Protein AF-A0A7L6ARQ5-F1 (afdb_monomer_lite)

Organism: NCBI:txid2799669

pLDDT: mean 78.75, std 22.24, range [28.38, 97.5]

Secondary structure (DSSP, 8-state):
---------SSSSSSSTTSS-------PPP------SSSSTT-TTTSS-TTSPPTT-EEE--TTT-EEE-SS-----TT--TTTTTT---B-SSS-EEEEEEE--TTT-EEEEEEEE-TTS-EEEEEE-S--TT---B---------

InterPro domains:
  IPR011055 Duplicated hybrid motif [G3DSA:2.70.70.10] (35-141)
  IPR011055 Duplicated hybrid motif [SSF51261] (56-134)
  IPR016047 M23ase, beta-sheet core domain [PF01551] (79-135)

Structure (mmCIF, N/CA/C/O backbone):
data_AF-A0A7L6ARQ5-F1
#
_entry.id   AF-A0A7L6ARQ5-F1
#
loop_
_atom_site.group_PDB
_atom_site.id
_atom_site.type_symbol
_atom_site.label_atom_id
_atom_site.label_alt_id
_atom_site.label_comp_id
_atom_site.label_asym_id
_atom_site.label_entity_id
_atom_site.label_seq_id
_atom_site.pdbx_PDB_ins_code
_atom_site.Cartn_x
_atom_site.Cartn_y
_atom_site.Cartn_z
_atom_site.occupancy
_atom_site.B_iso_or_equiv
_atom_site.auth_seq_id
_atom_site.auth_comp_id
_atom_site.auth_asym_id
_atom_site.auth_atom_id
_atom_site.pdbx_PDB_model_num
ATOM 1 N N . MET A 1 1 ? -51.636 -59.727 -7.701 1.00 38.38 1 MET A N 1
ATOM 2 C CA . MET A 1 1 ? -50.432 -59.559 -8.543 1.00 3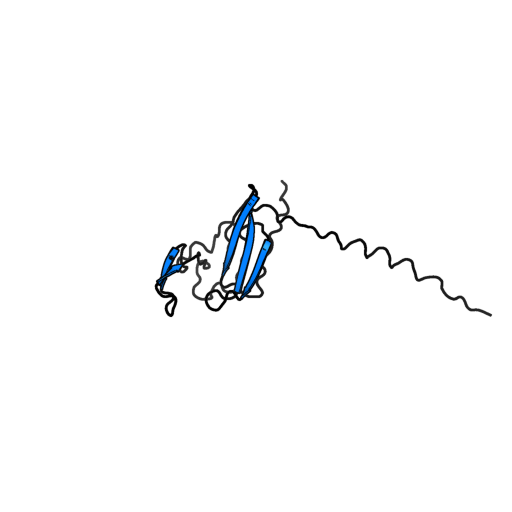8.38 1 MET A CA 1
ATOM 3 C C . MET A 1 1 ? -49.771 -58.251 -8.129 1.00 38.38 1 MET A C 1
ATOM 5 O O . MET A 1 1 ? -50.482 -57.278 -7.934 1.00 38.38 1 MET A O 1
ATOM 9 N N . TYR A 1 2 ? -48.468 -58.295 -7.865 1.00 38.50 2 TYR A N 1
ATOM 10 C CA . TYR A 1 2 ? -47.593 -57.226 -7.363 1.00 38.50 2 TYR A CA 1
ATOM 11 C C . TYR A 1 2 ? -47.796 -55.834 -7.999 1.00 38.50 2 TYR A C 1
ATOM 13 O O . TYR A 1 2 ? -47.837 -55.747 -9.219 1.00 38.50 2 TYR A O 1
ATOM 21 N N . SER A 1 3 ? -47.719 -54.764 -7.196 1.00 37.53 3 SER A N 1
ATOM 22 C CA . SER A 1 3 ? -46.631 -53.773 -7.330 1.00 37.53 3 SER A CA 1
ATOM 23 C C . SER A 1 3 ? -46.571 -52.835 -6.116 1.00 37.53 3 SER A C 1
ATOM 25 O O . SER A 1 3 ? -47.436 -51.987 -5.913 1.00 37.53 3 SER A O 1
ATOM 27 N N . GLN A 1 4 ? -45.519 -53.011 -5.320 1.00 44.97 4 GLN A N 1
ATOM 28 C CA . GLN A 1 4 ? -45.034 -52.083 -4.300 1.00 44.97 4 GLN A CA 1
ATOM 29 C C . GLN A 1 4 ? -44.520 -50.806 -4.990 1.00 44.97 4 GLN A C 1
ATOM 31 O O . GLN A 1 4 ? -43.657 -50.905 -5.862 1.00 44.97 4 GLN A O 1
ATOM 36 N N . LEU A 1 5 ? -45.015 -49.626 -4.609 1.00 45.50 5 LEU A N 1
ATOM 37 C CA . LEU A 1 5 ? -44.409 -48.339 -4.970 1.00 45.50 5 LEU A CA 1
ATOM 38 C C . LEU A 1 5 ? -43.810 -47.711 -3.709 1.00 45.50 5 LEU A C 1
ATOM 40 O O . LEU A 1 5 ? -44.470 -47.551 -2.686 1.00 45.50 5 LEU A O 1
ATOM 44 N N . ASN A 1 6 ? -42.511 -47.448 -3.799 1.00 40.91 6 ASN A N 1
ATOM 45 C CA . ASN A 1 6 ? -41.589 -47.201 -2.702 1.00 40.91 6 ASN A CA 1
ATOM 46 C C . ASN A 1 6 ? -41.834 -45.851 -2.013 1.00 40.91 6 ASN A C 1
ATOM 48 O O . ASN A 1 6 ? -41.661 -44.792 -2.612 1.00 40.91 6 ASN A O 1
ATOM 52 N N . TYR A 1 7 ? -42.151 -45.897 -0.719 1.00 47.09 7 TYR A N 1
ATOM 53 C CA . TYR A 1 7 ? -42.233 -44.736 0.166 1.00 47.09 7 TYR A CA 1
ATOM 54 C C . TYR A 1 7 ? -40.854 -44.457 0.789 1.00 47.09 7 TYR A C 1
ATOM 56 O O . TYR A 1 7 ? -40.630 -44.694 1.972 1.00 47.09 7 TYR A O 1
ATOM 64 N N . VAL A 1 8 ? -39.885 -44.011 -0.015 1.00 52.28 8 VAL A N 1
ATOM 65 C CA . VAL A 1 8 ? -38.569 -43.562 0.480 1.00 52.28 8 VAL A CA 1
ATOM 66 C C . VAL A 1 8 ? -38.130 -42.359 -0.351 1.00 52.28 8 VAL A C 1
ATOM 68 O O . VAL A 1 8 ? -37.549 -42.527 -1.417 1.00 52.28 8 VAL A O 1
ATOM 71 N N . GLY A 1 9 ? -38.435 -41.135 0.093 1.00 47.28 9 GLY A N 1
ATOM 72 C CA . GLY A 1 9 ? -38.085 -39.972 -0.731 1.00 47.28 9 GLY A CA 1
ATOM 73 C C . GLY A 1 9 ? -38.195 -38.563 -0.158 1.00 47.28 9 GLY A C 1
ATOM 74 O O . GLY A 1 9 ? -37.947 -37.642 -0.921 1.00 47.28 9 GLY A O 1
ATOM 75 N N . TYR A 1 10 ? -38.524 -38.338 1.124 1.00 46.19 10 TYR A N 1
ATOM 76 C CA . TYR A 1 10 ? -38.747 -36.959 1.613 1.00 46.19 10 TYR A CA 1
ATOM 77 C C . TYR A 1 10 ? -38.262 -36.654 3.046 1.00 46.19 10 TYR A C 1
ATOM 79 O O . TYR A 1 10 ? -38.885 -35.869 3.747 1.00 46.19 10 TYR A O 1
ATOM 87 N N . ILE A 1 11 ? -37.137 -37.224 3.508 1.00 48.81 11 ILE A N 1
ATOM 88 C CA . ILE A 1 11 ? -36.526 -36.841 4.815 1.00 48.81 11 ILE A CA 1
ATOM 89 C C . ILE A 1 11 ? -35.031 -36.463 4.682 1.00 48.81 11 ILE A C 1
ATOM 91 O O . ILE A 1 11 ? -34.253 -36.545 5.624 1.00 48.81 11 ILE A O 1
ATOM 95 N N . ARG A 1 12 ? -34.571 -36.012 3.508 1.00 48.31 12 ARG A N 1
ATOM 96 C CA . ARG A 1 12 ? -33.180 -35.525 3.335 1.00 48.31 12 ARG A CA 1
ATOM 97 C C . ARG A 1 12 ? -33.058 -34.168 2.645 1.00 48.31 12 ARG A C 1
ATOM 99 O O . ARG A 1 12 ? -32.047 -33.887 2.016 1.00 48.31 12 ARG A O 1
ATOM 106 N N . LEU A 1 13 ? -34.061 -33.307 2.795 1.00 42.12 13 LEU A N 1
ATOM 107 C CA . LEU A 1 13 ? -33.998 -31.946 2.258 1.00 42.12 13 LEU A CA 1
ATOM 108 C C . LEU A 1 13 ? -34.575 -30.907 3.226 1.00 42.12 13 LEU A C 1
ATOM 110 O O . LEU A 1 13 ? -35.334 -30.037 2.825 1.00 42.12 13 LEU A O 1
ATOM 114 N N . LEU A 1 14 ? -34.248 -31.011 4.518 1.00 43.25 14 LEU A N 1
ATOM 115 C CA . LEU A 1 14 ? -34.578 -29.948 5.480 1.00 43.25 14 LEU A CA 1
ATOM 116 C C . LEU A 1 14 ? -33.485 -29.658 6.524 1.00 43.25 14 LEU A C 1
ATOM 118 O O . LEU A 1 14 ? -33.713 -28.876 7.436 1.00 43.25 14 LEU A O 1
ATOM 122 N N . LEU A 1 15 ? -32.293 -30.256 6.395 1.00 40.56 15 LEU A N 1
ATOM 123 C CA . LEU A 1 15 ? -31.182 -30.066 7.345 1.00 40.56 15 LEU A CA 1
ATOM 124 C C . LEU A 1 15 ? -29.967 -29.318 6.769 1.00 40.56 15 LEU A C 1
ATOM 126 O O . LEU A 1 15 ? -29.053 -29.000 7.518 1.00 40.56 15 LEU A O 1
ATOM 130 N N . VAL A 1 16 ? -29.946 -28.999 5.470 1.00 45.28 16 VAL A N 1
ATOM 131 C CA . VAL A 1 16 ? -28.769 -28.374 4.822 1.00 45.28 16 VAL A CA 1
ATOM 132 C C . VAL A 1 16 ? -28.920 -26.856 4.638 1.00 45.28 16 VAL A C 1
ATOM 134 O O . VAL A 1 16 ? -27.934 -26.155 4.451 1.00 45.28 16 VAL A O 1
ATOM 137 N N . THR A 1 17 ? -30.125 -26.300 4.772 1.00 45.47 17 THR A N 1
ATOM 138 C CA . THR A 1 17 ? -30.386 -24.867 4.533 1.00 45.47 17 THR A CA 1
ATOM 139 C C . THR A 1 17 ? -30.335 -23.976 5.778 1.00 45.47 17 THR A C 1
ATOM 141 O O . THR A 1 17 ? -30.432 -22.763 5.640 1.00 45.47 17 THR A O 1
ATOM 144 N N . ILE A 1 18 ? -30.117 -24.525 6.981 1.00 46.97 18 ILE A N 1
ATOM 145 C CA . ILE A 1 18 ? -30.019 -23.734 8.234 1.00 46.97 18 ILE A CA 1
ATOM 146 C C . ILE A 1 18 ? -28.553 -23.437 8.629 1.00 46.97 18 ILE A C 1
ATOM 148 O O . ILE A 1 18 ? -28.290 -22.772 9.624 1.00 46.97 18 ILE A O 1
ATOM 152 N N . LEU A 1 19 ? -27.566 -23.854 7.827 1.00 46.91 19 LEU A N 1
ATOM 153 C CA . LEU A 1 19 ? -26.139 -23.734 8.174 1.00 46.91 19 LEU A CA 1
ATOM 154 C C . LEU A 1 19 ? -25.352 -22.639 7.432 1.00 46.91 19 LEU A C 1
ATOM 156 O O . LEU A 1 19 ? -24.143 -22.563 7.609 1.00 46.91 19 LEU A O 1
ATOM 160 N N . PHE A 1 20 ? -25.999 -21.766 6.650 1.00 49.25 20 PHE A N 1
ATOM 161 C CA . PHE A 1 20 ? -25.285 -20.775 5.821 1.00 49.25 20 PHE A CA 1
ATOM 162 C C . PHE A 1 20 ? -25.839 -19.343 5.859 1.00 49.25 20 PHE A C 1
ATOM 164 O O . PHE A 1 20 ? -25.682 -18.593 4.905 1.00 49.25 20 PHE A O 1
ATOM 171 N N . PHE A 1 21 ? -26.437 -18.920 6.975 1.00 47.81 21 PHE A N 1
ATOM 172 C CA . PHE A 1 21 ? -26.701 -17.494 7.223 1.00 47.81 21 PHE A CA 1
ATOM 173 C C . PHE A 1 21 ? -26.365 -17.083 8.662 1.00 47.81 21 PHE A C 1
ATOM 175 O O . PHE A 1 21 ? -27.087 -16.325 9.297 1.00 47.81 21 PHE A O 1
ATOM 182 N N . PHE A 1 22 ? -25.209 -17.515 9.169 1.00 47.59 22 PHE A N 1
ATOM 183 C CA . PHE A 1 22 ? -24.446 -16.600 10.014 1.00 47.59 22 PHE A CA 1
ATOM 184 C C . PHE A 1 22 ? -23.601 -15.761 9.068 1.00 47.59 22 PHE A C 1
ATOM 186 O O . PHE A 1 22 ? -22.447 -16.089 8.792 1.00 47.59 22 PHE A O 1
ATOM 193 N N . ALA A 1 23 ? -24.199 -14.683 8.552 1.00 47.06 23 ALA A N 1
ATOM 194 C CA . ALA A 1 23 ? -23.415 -13.517 8.192 1.00 47.06 23 ALA A CA 1
ATOM 195 C C . ALA A 1 23 ? -22.671 -13.138 9.473 1.00 47.06 23 ALA A C 1
ATOM 197 O O . ALA A 1 23 ? -23.229 -12.512 10.376 1.00 47.06 23 ALA A O 1
ATOM 198 N N . HIS A 1 24 ? -21.441 -13.633 9.606 1.00 44.94 24 HIS A N 1
ATOM 199 C CA . HIS A 1 24 ? -20.510 -13.068 10.548 1.00 44.94 24 HIS A CA 1
ATOM 200 C C . HIS A 1 24 ? -20.370 -11.632 10.072 1.00 44.94 24 HIS A C 1
ATOM 202 O O . HIS A 1 24 ? -19.652 -11.345 9.119 1.00 44.94 24 HIS A O 1
ATOM 208 N N . ASN A 1 25 ? -21.094 -10.731 10.729 1.00 44.78 25 ASN A N 1
ATOM 209 C CA . ASN A 1 25 ? -20.626 -9.374 10.891 1.00 44.78 25 ASN A CA 1
ATOM 210 C C . ASN A 1 25 ? -19.338 -9.525 11.700 1.00 44.78 25 ASN A C 1
ATOM 212 O O . ASN A 1 25 ? -19.334 -9.379 12.921 1.00 44.78 25 ASN A O 1
ATOM 216 N N . ALA A 1 26 ? -18.267 -9.958 11.032 1.00 50.47 26 ALA A N 1
ATOM 217 C CA . ALA A 1 26 ? -16.935 -9.782 11.533 1.00 50.47 26 ALA A CA 1
ATOM 218 C C . ALA A 1 26 ? -16.809 -8.267 11.586 1.00 50.47 26 ALA A C 1
ATOM 220 O O . ALA A 1 26 ? -16.585 -7.607 10.575 1.00 50.47 26 ALA A O 1
ATOM 221 N N . ILE A 1 27 ? -17.061 -7.699 12.766 1.00 53.31 27 ILE A N 1
ATOM 222 C CA . ILE A 1 27 ? -16.402 -6.456 13.120 1.00 53.31 27 ILE A CA 1
ATOM 223 C C . ILE A 1 27 ? -14.945 -6.790 12.840 1.00 53.31 27 ILE A C 1
ATOM 225 O O . ILE A 1 27 ? -14.405 -7.680 13.506 1.00 53.31 27 ILE A O 1
ATOM 229 N N . ALA A 1 28 ? -14.383 -6.218 11.770 1.00 58.75 28 ALA A N 1
ATOM 230 C CA . ALA A 1 28 ? -12.979 -6.418 11.468 1.00 58.75 28 ALA A CA 1
ATOM 231 C C . ALA A 1 28 ? -12.241 -6.205 12.781 1.00 58.75 28 ALA A C 1
ATOM 233 O O . ALA A 1 28 ? -12.523 -5.232 13.492 1.00 58.75 28 ALA A O 1
ATOM 234 N N . ALA A 1 29 ? -11.418 -7.183 13.160 1.00 77.12 29 ALA A N 1
ATOM 235 C CA . ALA A 1 29 ? -10.719 -7.111 14.427 1.00 77.12 29 ALA A CA 1
ATOM 236 C C . ALA A 1 29 ? -10.037 -5.739 14.520 1.00 77.12 29 ALA A C 1
ATOM 238 O O . ALA A 1 29 ? -9.578 -5.197 13.514 1.00 77.12 29 ALA A O 1
ATOM 239 N N . VAL A 1 30 ? -10.040 -5.141 15.708 1.00 90.06 30 VAL A N 1
ATOM 240 C CA . VAL A 1 30 ? -9.449 -3.817 15.911 1.00 90.06 30 VAL A CA 1
ATOM 241 C C . VAL A 1 30 ? -8.000 -3.825 15.403 1.00 90.06 30 VAL A C 1
ATOM 243 O O . VAL A 1 30 ? -7.270 -4.804 15.577 1.00 90.06 30 VAL A O 1
ATOM 246 N N . ALA A 1 31 ? -7.591 -2.745 14.743 1.00 94.38 31 ALA A N 1
ATOM 247 C CA . ALA A 1 31 ? -6.224 -2.531 14.295 1.00 94.38 31 ALA A CA 1
ATOM 248 C C . ALA A 1 31 ? -5.372 -2.010 15.462 1.00 94.38 31 ALA A C 1
ATOM 250 O O . ALA A 1 31 ? -5.136 -0.812 15.601 1.00 94.38 31 ALA A O 1
ATOM 251 N N . ASP A 1 32 ? -4.941 -2.918 16.333 1.00 93.38 32 ASP A N 1
ATOM 252 C CA . ASP A 1 32 ? -4.110 -2.629 17.510 1.00 93.38 32 ASP A CA 1
ATOM 253 C C . ASP A 1 32 ? -2.605 -2.857 17.267 1.00 93.38 32 ASP A C 1
ATOM 255 O O . ASP A 1 32 ? -1.767 -2.576 18.127 1.00 93.38 32 ASP A O 1
ATOM 259 N N . SER A 1 33 ? -2.243 -3.350 16.081 1.00 92.50 33 SER A N 1
ATOM 260 C CA . SER A 1 33 ? -0.868 -3.626 15.684 1.00 92.50 33 SER A CA 1
ATOM 261 C C . SER A 1 33 ? -0.662 -3.375 14.198 1.00 92.50 33 SER A C 1
ATOM 263 O O . SER A 1 33 ? -1.362 -3.957 13.374 1.00 92.50 33 SER A O 1
ATOM 265 N N . PHE A 1 34 ? 0.348 -2.566 13.872 1.00 93.50 34 PHE A N 1
ATOM 266 C CA . PHE A 1 34 ? 0.783 -2.309 12.500 1.00 93.50 34 PHE A CA 1
ATOM 267 C C . PHE A 1 34 ? 2.126 -2.985 12.222 1.00 93.50 34 PHE A C 1
ATOM 269 O O . PHE A 1 34 ? 2.980 -3.047 13.114 1.00 93.50 34 PHE A O 1
ATOM 276 N N . ARG A 1 35 ? 2.302 -3.517 11.011 1.00 93.56 35 ARG A N 1
ATOM 277 C CA . ARG A 1 35 ? 3.493 -4.240 10.534 1.00 93.56 35 ARG A CA 1
ATOM 278 C C . ARG A 1 35 ? 3.858 -3.817 9.117 1.00 93.56 35 ARG A C 1
ATOM 280 O O . ARG A 1 35 ? 3.059 -3.177 8.436 1.00 93.56 35 ARG A O 1
ATOM 287 N N . TYR A 1 36 ? 5.063 -4.180 8.682 1.00 94.19 36 TYR A N 1
ATOM 288 C CA . TYR A 1 36 ? 5.475 -3.921 7.307 1.00 94.19 36 TYR A CA 1
ATOM 289 C C . TYR A 1 36 ? 4.606 -4.710 6.316 1.00 94.19 36 TYR A C 1
ATOM 291 O O . TYR A 1 36 ? 4.275 -5.868 6.578 1.00 94.19 36 TYR A O 1
ATOM 299 N N . PRO A 1 37 ? 4.243 -4.105 5.171 1.00 93.56 37 PRO A N 1
ATOM 300 C CA . PRO A 1 37 ? 3.393 -4.746 4.170 1.00 93.56 37 PRO A CA 1
ATOM 301 C C . PRO A 1 37 ? 4.148 -5.758 3.297 1.00 93.56 37 PRO A C 1
ATOM 303 O O . PRO A 1 37 ? 3.544 -6.408 2.449 1.00 93.56 37 PRO A O 1
ATOM 306 N N . VAL A 1 38 ? 5.461 -5.889 3.476 1.00 93.06 38 VAL A N 1
ATOM 307 C CA . VAL A 1 38 ? 6.352 -6.762 2.709 1.00 93.06 38 VAL A CA 1
ATOM 308 C C . VAL A 1 38 ? 7.428 -7.342 3.625 1.00 93.06 38 VAL A C 1
ATOM 310 O O . VAL A 1 38 ? 7.719 -6.783 4.681 1.00 93.06 38 VAL A O 1
ATOM 313 N N . GLY A 1 39 ? 8.041 -8.449 3.208 1.00 89.50 39 GLY A N 1
ATOM 314 C CA . GLY A 1 39 ? 9.097 -9.107 3.978 1.00 89.50 39 GLY A CA 1
ATOM 315 C C . GLY A 1 39 ? 8.576 -9.876 5.185 1.00 89.50 39 GLY A C 1
ATOM 316 O O . GLY A 1 39 ? 7.438 -10.351 5.194 1.00 89.50 39 GLY A O 1
ATOM 317 N N . ALA A 1 40 ? 9.437 -10.053 6.189 1.00 86.25 40 ALA A N 1
ATOM 318 C CA . ALA A 1 40 ? 8.983 -10.545 7.484 1.00 86.25 40 ALA A CA 1
ATOM 319 C C . ALA A 1 40 ? 8.178 -9.460 8.221 1.00 86.25 40 ALA A C 1
ATOM 321 O O . ALA A 1 40 ? 8.037 -8.332 7.759 1.00 86.25 40 ALA A O 1
ATOM 322 N N . ILE A 1 41 ? 7.667 -9.795 9.405 1.00 85.31 41 ILE A N 1
ATOM 323 C CA . ILE A 1 41 ? 6.824 -8.904 10.216 1.00 85.31 41 ILE A CA 1
ATOM 324 C C . ILE A 1 41 ? 7.465 -7.528 10.509 1.00 85.31 41 ILE A C 1
ATOM 326 O O . ILE A 1 41 ? 6.759 -6.544 10.730 1.00 85.31 41 ILE A O 1
ATOM 330 N N . ASP A 1 42 ? 8.796 -7.458 10.489 1.00 89.19 42 ASP A N 1
ATOM 331 C CA . ASP A 1 42 ? 9.628 -6.273 10.707 1.00 89.19 42 ASP A CA 1
ATOM 332 C C . ASP A 1 42 ? 10.173 -5.636 9.412 1.00 89.19 42 ASP A C 1
ATOM 334 O O . ASP A 1 42 ? 10.971 -4.706 9.483 1.00 89.19 42 ASP A O 1
ATOM 338 N N . GLY A 1 43 ? 9.761 -6.123 8.237 1.00 91.38 43 GLY A N 1
ATOM 339 C CA . GLY A 1 43 ? 10.227 -5.637 6.937 1.00 91.38 43 GLY A CA 1
ATOM 340 C C . GLY A 1 43 ? 11.606 -6.155 6.523 1.00 91.38 43 GLY A C 1
ATOM 341 O O . GLY A 1 43 ? 12.141 -5.725 5.499 1.00 91.38 43 GLY A O 1
ATOM 342 N N . SER A 1 44 ? 12.211 -7.077 7.283 1.00 94.25 44 SER A N 1
ATOM 343 C CA . SER A 1 44 ? 13.515 -7.638 6.921 1.00 94.25 44 SER A CA 1
ATOM 344 C C . SER A 1 44 ? 13.501 -8.256 5.515 1.00 94.25 44 SER A C 1
ATOM 346 O O . SER A 1 44 ? 12.546 -8.920 5.095 1.00 94.25 44 SER A O 1
ATOM 348 N N . GLY A 1 45 ? 14.570 -7.980 4.763 1.00 93.81 45 GLY A N 1
ATOM 349 C CA . GLY A 1 45 ? 14.692 -8.314 3.345 1.00 93.81 45 GLY A CA 1
ATOM 350 C C . GLY A 1 45 ? 14.101 -7.278 2.380 1.00 93.81 45 GLY A C 1
ATOM 351 O O . GLY A 1 45 ? 14.114 -7.540 1.179 1.00 93.81 45 GLY A O 1
ATOM 352 N N . TRP A 1 46 ? 13.567 -6.152 2.873 1.00 94.94 46 TRP A N 1
ATOM 353 C CA . TRP A 1 46 ? 12.959 -5.087 2.052 1.00 94.94 46 TRP A CA 1
ATOM 354 C C . TRP A 1 46 ? 13.331 -3.655 2.459 1.00 94.94 46 TRP A C 1
ATOM 356 O O . TRP A 1 46 ? 13.079 -2.718 1.709 1.00 94.94 46 TRP A O 1
ATOM 366 N N . ILE A 1 47 ? 13.891 -3.453 3.653 1.00 91.88 47 ILE A N 1
ATOM 367 C CA . ILE A 1 47 ? 14.221 -2.113 4.172 1.00 91.88 47 ILE A CA 1
ATOM 368 C C . ILE A 1 47 ? 15.666 -1.679 3.885 1.00 91.88 47 ILE A C 1
ATOM 370 O O . ILE A 1 47 ? 16.029 -0.540 4.170 1.00 91.88 47 ILE A O 1
ATOM 374 N N . GLY A 1 48 ? 16.510 -2.572 3.361 1.00 91.44 48 GLY A N 1
ATOM 375 C CA . GLY A 1 48 ? 17.891 -2.264 2.983 1.00 91.44 48 GLY A CA 1
ATOM 376 C C . GLY A 1 48 ? 18.016 -1.673 1.577 1.00 91.44 48 GLY A C 1
ATOM 377 O O . GLY A 1 48 ? 19.043 -1.077 1.250 1.00 91.44 48 GLY A O 1
ATOM 378 N N . ASN A 1 49 ? 16.990 -1.820 0.739 1.00 91.62 49 ASN A N 1
ATOM 379 C CA . ASN A 1 49 ? 16.958 -1.274 -0.609 1.00 91.62 49 ASN A CA 1
ATOM 380 C C . ASN A 1 49 ? 16.495 0.192 -0.615 1.00 91.62 49 ASN A C 1
ATOM 382 O O . ASN A 1 49 ? 15.320 0.494 -0.422 1.00 91.62 49 ASN A O 1
ATOM 386 N N . THR A 1 50 ? 17.412 1.114 -0.907 1.00 88.81 50 THR A N 1
ATOM 387 C CA . THR A 1 50 ? 17.139 2.561 -0.928 1.00 88.81 50 THR A CA 1
ATOM 388 C C . THR A 1 50 ? 16.719 3.096 -2.300 1.00 88.81 50 THR A C 1
ATOM 390 O O . THR A 1 50 ? 16.747 4.305 -2.511 1.00 88.81 50 THR A O 1
ATOM 393 N N . ASN A 1 51 ? 16.374 2.227 -3.257 1.00 90.62 51 ASN A N 1
ATOM 394 C CA . ASN A 1 51 ? 15.972 2.649 -4.605 1.00 90.62 51 ASN A CA 1
ATOM 395 C C . ASN A 1 51 ? 14.512 3.136 -4.691 1.00 90.62 51 ASN A C 1
ATOM 397 O O . ASN A 1 51 ? 14.086 3.567 -5.759 1.00 90.62 51 ASN A O 1
ATOM 401 N N . GLY A 1 52 ? 13.745 3.052 -3.600 1.00 91.50 52 GLY A N 1
ATOM 402 C CA . GLY A 1 52 ? 12.364 3.534 -3.525 1.00 91.50 52 GLY A CA 1
ATOM 403 C C . GLY A 1 52 ? 12.254 4.965 -2.996 1.00 91.50 52 GLY A C 1
ATOM 404 O O . GLY A 1 52 ? 13.109 5.419 -2.228 1.00 91.50 52 GLY A O 1
ATOM 405 N N . LEU A 1 53 ? 11.189 5.675 -3.381 1.00 94.88 53 LEU A N 1
ATOM 406 C CA . LEU A 1 53 ? 10.892 7.000 -2.844 1.00 94.88 53 LEU A CA 1
ATOM 407 C C . LEU A 1 53 ? 10.382 6.916 -1.401 1.00 94.88 53 LEU A C 1
ATOM 409 O O . LEU A 1 53 ? 9.699 5.975 -1.004 1.00 94.88 53 LEU A O 1
ATOM 413 N N . GLN A 1 54 ? 10.733 7.918 -0.600 1.00 95.56 54 GLN A N 1
ATOM 414 C CA . GLN A 1 54 ? 10.334 8.032 0.802 1.00 95.56 54 GLN A CA 1
ATOM 415 C C . GLN A 1 54 ? 9.144 8.982 0.982 1.00 95.56 54 GLN A C 1
ATOM 417 O O . GLN A 1 54 ? 8.831 9.794 0.107 1.00 95.56 54 GLN A O 1
ATOM 422 N N . TRP A 1 55 ? 8.519 8.928 2.161 1.00 95.38 55 TRP A N 1
ATOM 423 C CA . TRP A 1 55 ? 7.394 9.794 2.514 1.00 95.38 55 TRP A CA 1
ATOM 424 C C . TRP A 1 55 ? 7.747 11.271 2.356 1.00 95.38 55 TRP A C 1
ATOM 426 O O . TRP A 1 55 ? 8.692 11.769 2.970 1.00 95.38 55 TRP A O 1
ATOM 436 N N . LEU A 1 56 ? 6.963 11.966 1.528 1.00 96.06 56 LEU A N 1
ATOM 437 C CA . LEU A 1 56 ? 7.160 13.366 1.152 1.00 96.06 56 LEU A CA 1
ATOM 438 C C . LEU A 1 56 ? 8.543 13.658 0.557 1.00 96.06 56 LEU A C 1
ATOM 440 O O . LEU A 1 56 ? 9.005 14.800 0.582 1.00 96.06 56 LEU A O 1
ATOM 444 N N . GLN A 1 57 ? 9.201 12.660 -0.033 1.00 96.38 57 GLN A N 1
ATOM 445 C CA . GLN A 1 57 ? 10.352 12.910 -0.885 1.00 96.38 57 GLN A CA 1
ATOM 446 C C . GLN A 1 57 ? 9.888 13.671 -2.127 1.00 96.38 57 GLN A C 1
ATOM 448 O O . GLN A 1 57 ? 8.943 13.270 -2.808 1.00 96.38 57 GLN A O 1
ATOM 453 N N . GLN A 1 58 ? 10.543 14.790 -2.424 1.00 97.06 58 GLN A N 1
ATOM 454 C CA . GLN A 1 58 ? 10.256 15.548 -3.633 1.00 97.06 58 GLN A CA 1
ATOM 455 C C . GLN A 1 58 ? 10.779 14.780 -4.852 1.00 97.06 58 GLN A C 1
ATOM 457 O O . GLN A 1 58 ? 11.947 14.388 -4.890 1.00 97.06 58 GLN A O 1
ATOM 462 N N . TRP A 1 59 ? 9.919 14.580 -5.846 1.00 95.69 59 TRP A N 1
ATOM 463 C CA . TRP A 1 59 ? 10.251 13.846 -7.062 1.00 95.69 59 TRP A CA 1
ATOM 464 C C . TRP A 1 59 ? 9.612 14.499 -8.284 1.00 95.69 59 TRP A C 1
ATOM 466 O O . TRP A 1 59 ? 8.492 15.007 -8.206 1.00 95.69 59 TRP A O 1
ATOM 476 N N . ASP A 1 60 ? 10.330 14.489 -9.406 1.00 95.56 60 ASP A N 1
ATOM 477 C CA . ASP A 1 60 ? 9.793 14.924 -10.692 1.00 95.56 60 ASP A CA 1
ATOM 478 C C . ASP A 1 60 ? 9.170 13.730 -11.417 1.00 95.56 60 ASP A C 1
ATOM 480 O O . ASP A 1 60 ? 9.866 12.891 -11.988 1.00 95.56 60 ASP A O 1
ATOM 484 N N . TYR A 1 61 ? 7.840 13.651 -11.396 1.00 91.06 61 TYR A N 1
ATOM 485 C CA . TYR A 1 61 ? 7.097 12.630 -12.145 1.00 91.06 61 TYR A CA 1
ATOM 486 C C . TYR A 1 61 ? 6.971 12.977 -13.634 1.00 91.06 61 TYR A C 1
ATOM 488 O O . TYR A 1 61 ? 6.419 12.194 -14.410 1.00 91.06 61 TYR A O 1
ATOM 496 N N . GLY A 1 62 ? 7.457 14.153 -14.042 1.00 91.50 62 GLY A N 1
ATOM 497 C CA . GLY A 1 62 ? 7.334 14.667 -15.393 1.00 91.50 62 GLY A CA 1
ATOM 498 C C . GLY A 1 62 ? 5.887 14.970 -15.795 1.00 91.50 62 GLY A C 1
ATOM 499 O O . GLY A 1 62 ? 4.939 14.941 -15.000 1.00 91.50 62 GLY A O 1
ATOM 500 N N . GLY A 1 63 ? 5.711 15.294 -17.077 1.00 86.69 63 GLY A N 1
ATOM 501 C CA . GLY A 1 63 ? 4.399 15.556 -17.668 1.00 86.69 63 GLY A CA 1
ATOM 502 C C . GLY A 1 63 ? 3.629 16.680 -16.963 1.00 86.69 63 GLY A C 1
ATOM 503 O O . GLY A 1 63 ? 4.169 17.751 -16.704 1.00 86.69 63 GLY A O 1
ATOM 504 N N . LYS A 1 64 ? 2.341 16.443 -16.681 1.00 85.56 64 LYS A N 1
ATOM 505 C CA . LYS A 1 64 ? 1.467 17.411 -15.988 1.00 85.56 64 LYS A CA 1
ATOM 506 C C . LYS A 1 64 ? 1.684 17.462 -14.472 1.00 85.56 64 LYS A C 1
ATOM 508 O O . LYS A 1 64 ? 1.224 18.412 -13.849 1.00 85.56 64 LYS A O 1
ATOM 513 N N . CYS A 1 65 ? 2.316 16.444 -13.891 1.00 85.25 65 CYS A N 1
ATOM 514 C CA . CYS A 1 65 ? 2.543 16.360 -12.451 1.00 85.25 65 CYS A CA 1
ATOM 515 C C . CYS A 1 65 ? 3.772 17.180 -12.044 1.00 85.25 65 CYS A C 1
ATOM 517 O O . CYS A 1 65 ? 3.692 17.942 -11.086 1.00 85.25 65 CYS A O 1
ATOM 519 N N . GLY A 1 66 ? 4.871 17.074 -12.801 1.00 92.69 66 GLY A N 1
ATOM 520 C CA . GLY A 1 66 ? 6.125 17.764 -12.496 1.00 92.69 66 GLY A CA 1
ATOM 521 C C . GLY A 1 66 ? 6.683 17.388 -11.119 1.00 92.69 66 GLY A C 1
ATOM 522 O O . GLY A 1 66 ? 6.477 16.271 -10.633 1.00 92.69 66 GLY A O 1
ATOM 523 N N . TYR A 1 67 ? 7.360 18.343 -10.477 1.00 95.62 67 TYR A N 1
ATOM 524 C CA . TYR A 1 67 ? 7.865 18.200 -9.113 1.00 95.62 67 TYR A CA 1
ATOM 525 C C . TYR A 1 67 ? 6.733 18.234 -8.083 1.00 95.62 67 TYR A C 1
ATOM 527 O O . TYR A 1 67 ? 6.132 19.283 -7.844 1.00 95.62 67 TYR A O 1
ATOM 535 N N . VAL A 1 68 ? 6.502 17.104 -7.416 1.00 94.81 68 VAL A N 1
ATOM 536 C CA . VAL A 1 68 ? 5.554 16.976 -6.300 1.00 94.81 68 VAL A CA 1
ATOM 537 C C . VAL A 1 68 ? 6.152 16.141 -5.169 1.00 94.81 68 VAL A C 1
ATOM 539 O O . VAL A 1 68 ? 7.162 15.457 -5.339 1.00 94.81 68 VAL A O 1
ATOM 542 N N . TYR A 1 69 ? 5.532 16.202 -3.993 1.00 96.56 69 TYR A N 1
ATOM 543 C CA . TYR A 1 69 ? 5.882 15.336 -2.871 1.00 96.56 69 TYR A CA 1
ATOM 544 C C . TYR A 1 69 ? 5.284 13.938 -3.061 1.00 96.56 69 TYR A C 1
ATOM 546 O O . TYR A 1 69 ? 4.087 13.811 -3.315 1.00 96.56 69 TYR A O 1
ATOM 554 N N . HIS A 1 70 ? 6.111 12.898 -2.929 1.00 95.44 70 HIS A N 1
ATOM 555 C CA . HIS A 1 70 ? 5.688 11.501 -3.018 1.00 95.44 70 HIS A CA 1
ATOM 556 C C . HIS A 1 70 ? 4.779 11.136 -1.823 1.00 95.44 70 HIS A C 1
ATOM 558 O O . HIS A 1 70 ? 5.221 11.218 -0.672 1.00 95.44 70 HIS A O 1
ATOM 564 N N . PRO A 1 71 ? 3.508 10.755 -2.054 1.00 93.94 71 PRO A N 1
ATOM 565 C CA . PRO A 1 71 ? 2.522 10.542 -0.996 1.00 93.94 71 PRO A CA 1
ATOM 566 C C . PRO A 1 71 ? 2.550 9.097 -0.466 1.00 93.94 71 PRO A C 1
ATOM 568 O O . PRO A 1 71 ? 1.499 8.501 -0.234 1.00 93.94 71 PRO A O 1
ATOM 571 N N . GLY A 1 72 ? 3.737 8.512 -0.301 1.00 94.81 72 GLY A N 1
ATOM 572 C CA . GLY A 1 72 ? 3.892 7.112 0.091 1.00 94.81 72 GLY A CA 1
ATOM 573 C C . GLY A 1 72 ? 5.320 6.746 0.479 1.00 94.81 72 GLY A C 1
ATOM 574 O O . GLY A 1 72 ? 6.149 7.619 0.712 1.00 94.81 72 GLY A O 1
ATOM 575 N N . VAL A 1 73 ? 5.582 5.449 0.588 1.00 95.31 73 VAL A N 1
ATOM 576 C CA . VAL A 1 73 ? 6.933 4.884 0.650 1.00 95.31 73 VAL A CA 1
ATOM 577 C C . VAL A 1 73 ? 6.961 3.725 -0.335 1.00 95.31 73 VAL A C 1
ATOM 579 O O . VAL A 1 73 ? 6.113 2.833 -0.241 1.00 95.31 73 VAL A O 1
ATOM 582 N N . ASP A 1 74 ? 7.932 3.721 -1.240 1.00 95.06 74 ASP A N 1
ATOM 583 C CA . ASP A 1 74 ? 8.156 2.606 -2.152 1.00 95.06 74 ASP A CA 1
ATOM 584 C C . ASP A 1 74 ? 9.063 1.572 -1.478 1.00 95.06 74 ASP A C 1
ATOM 586 O O . ASP A 1 74 ? 10.219 1.848 -1.143 1.00 95.06 74 ASP A O 1
ATOM 590 N N . PHE A 1 75 ? 8.540 0.362 -1.292 1.00 94.81 75 PHE A N 1
ATOM 591 C CA . PHE A 1 75 ? 9.311 -0.767 -0.788 1.00 94.81 75 PHE A CA 1
ATOM 592 C C . PHE A 1 75 ? 9.837 -1.605 -1.947 1.00 94.81 75 PH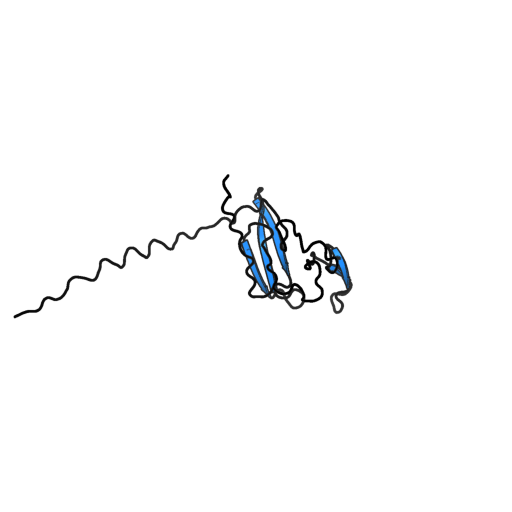E A C 1
ATOM 594 O O . PHE A 1 75 ? 9.045 -2.106 -2.739 1.00 94.81 75 PHE A O 1
ATOM 601 N N . ASN A 1 76 ? 11.154 -1.811 -1.987 1.00 94.81 76 ASN A N 1
ATOM 602 C CA . ASN A 1 76 ? 11.805 -2.688 -2.954 1.00 94.81 76 ASN A CA 1
ATOM 603 C C . ASN A 1 76 ? 12.530 -3.817 -2.221 1.00 94.81 76 ASN A C 1
ATOM 605 O O . ASN A 1 76 ? 13.158 -3.587 -1.188 1.00 94.81 76 ASN A O 1
ATOM 609 N N . LYS A 1 77 ? 12.507 -5.039 -2.752 1.00 95.75 77 LYS A N 1
ATOM 610 C CA . LYS A 1 77 ? 13.206 -6.161 -2.103 1.00 95.75 77 LYS A CA 1
ATOM 611 C C . LYS A 1 77 ? 14.724 -5.962 -2.114 1.00 95.75 77 LYS A C 1
ATOM 613 O O . LYS A 1 77 ? 15.307 -5.578 -3.135 1.00 95.75 77 LYS A O 1
ATOM 618 N N . ASP A 1 78 ? 15.386 -6.285 -1.010 1.00 95.75 78 ASP A N 1
ATOM 619 C CA . ASP A 1 78 ? 16.840 -6.205 -0.876 1.00 95.75 78 ASP A CA 1
ATOM 620 C C . ASP A 1 78 ? 17.546 -7.043 -1.954 1.00 95.75 78 ASP A C 1
ATOM 622 O O . ASP A 1 78 ? 17.162 -8.177 -2.251 1.00 95.75 78 ASP A O 1
ATOM 626 N N . GLY A 1 79 ? 18.598 -6.475 -2.552 1.00 94.75 79 GLY A N 1
ATOM 627 C CA . GLY A 1 79 ? 19.387 -7.140 -3.594 1.00 94.75 79 GLY A CA 1
ATOM 628 C C . GLY A 1 79 ? 18.715 -7.221 -4.969 1.00 94.75 79 GLY A C 1
ATOM 629 O O . GLY A 1 79 ? 19.226 -7.923 -5.840 1.00 94.75 79 GLY A O 1
ATOM 630 N N . THR A 1 80 ? 17.599 -6.518 -5.183 1.00 94.44 80 THR A N 1
ATOM 631 C CA . THR A 1 80 ? 16.884 -6.482 -6.469 1.00 94.44 80 THR A CA 1
ATOM 632 C C . THR A 1 80 ? 16.866 -5.082 -7.093 1.00 94.44 80 THR A C 1
ATOM 634 O O . THR A 1 80 ? 17.093 -4.075 -6.415 1.00 94.44 80 THR A O 1
ATOM 637 N N . THR A 1 81 ? 16.626 -5.020 -8.405 1.00 92.56 81 THR A N 1
ATOM 638 C CA . THR A 1 81 ? 16.452 -3.787 -9.190 1.00 92.56 81 THR A CA 1
ATOM 639 C C . THR A 1 81 ? 15.377 -3.994 -10.258 1.00 92.56 81 THR A C 1
ATOM 641 O O . THR A 1 81 ? 15.105 -5.133 -10.649 1.00 92.56 81 THR A O 1
ATOM 644 N N . GLY A 1 82 ? 14.778 -2.901 -10.747 1.00 88.88 82 GLY A N 1
ATOM 645 C CA . GLY A 1 82 ? 13.682 -2.967 -11.721 1.00 88.88 82 GLY A CA 1
ATOM 646 C C . GLY A 1 82 ? 12.531 -3.832 -11.205 1.00 88.88 82 GLY A C 1
ATOM 647 O O . GLY A 1 82 ? 12.182 -3.748 -10.037 1.00 88.88 82 GLY A O 1
ATOM 648 N N . ASP A 1 83 ? 12.021 -4.730 -12.047 1.00 91.12 83 ASP A N 1
ATOM 649 C CA . ASP A 1 83 ? 10.929 -5.656 -11.706 1.00 91.12 83 ASP A CA 1
ATOM 650 C C . ASP A 1 83 ? 11.389 -6.885 -10.883 1.00 91.12 83 ASP A C 1
ATOM 652 O O . ASP A 1 83 ? 10.722 -7.923 -10.869 1.00 91.12 83 ASP A O 1
ATOM 656 N N . GLY A 1 84 ? 12.555 -6.831 -10.232 1.00 92.44 84 GLY A N 1
ATOM 657 C CA . GLY A 1 84 ? 13.161 -7.978 -9.542 1.00 92.44 84 GLY A CA 1
ATOM 658 C C . GLY A 1 84 ? 12.359 -8.521 -8.349 1.00 92.44 84 GLY A C 1
ATOM 659 O O . GLY A 1 84 ? 12.595 -9.649 -7.910 1.00 92.44 84 GLY A O 1
ATOM 660 N N . ASP A 1 85 ? 11.390 -7.760 -7.850 1.00 92.12 85 ASP A N 1
ATOM 661 C CA . ASP A 1 85 ? 10.446 -8.133 -6.796 1.00 92.12 85 ASP A CA 1
ATOM 662 C C . ASP A 1 85 ? 8.983 -8.189 -7.272 1.00 92.12 85 ASP A C 1
ATOM 664 O O . ASP A 1 85 ? 8.058 -8.388 -6.476 1.00 92.12 85 ASP A O 1
ATOM 668 N N . LEU A 1 86 ? 8.763 -8.122 -8.587 1.00 91.06 86 LEU A N 1
ATOM 669 C CA . LEU A 1 86 ? 7.439 -8.203 -9.182 1.00 91.06 86 LEU A CA 1
ATOM 670 C C . LEU A 1 86 ? 6.731 -9.510 -8.792 1.00 91.06 86 LEU A C 1
ATOM 672 O O . LEU A 1 86 ? 7.190 -10.618 -9.075 1.00 91.06 86 LEU A O 1
ATOM 676 N N . GLY A 1 87 ? 5.545 -9.378 -8.194 1.00 87.94 87 GLY A N 1
ATOM 677 C CA . GLY A 1 87 ? 4.713 -10.511 -7.781 1.00 87.94 87 GLY A CA 1
ATOM 678 C C . GLY A 1 87 ? 5.111 -11.154 -6.449 1.00 87.94 87 GLY A C 1
ATOM 679 O O . GLY A 1 87 ? 4.503 -12.155 -6.070 1.00 87.94 87 GLY A O 1
ATOM 680 N N . GLN A 1 88 ? 6.090 -10.601 -5.724 1.00 90.25 88 GLN A N 1
ATOM 681 C CA . GLN A 1 88 ? 6.305 -10.957 -4.320 1.00 90.25 88 GLN A CA 1
ATOM 682 C C . GLN A 1 88 ? 5.081 -10.566 -3.476 1.00 90.25 88 GLN A C 1
ATOM 684 O O . GLN A 1 88 ? 4.463 -9.546 -3.773 1.00 90.25 88 GLN A O 1
ATOM 689 N N . PRO A 1 89 ? 4.720 -11.344 -2.438 1.00 88.50 89 PRO A N 1
ATOM 690 C CA . PRO A 1 89 ? 3.505 -11.124 -1.655 1.00 88.50 89 PRO A CA 1
ATOM 691 C C . PRO A 1 89 ? 3.494 -9.772 -0.930 1.00 88.50 89 PRO A C 1
ATOM 693 O O . PRO A 1 89 ? 4.518 -9.327 -0.418 1.00 88.50 89 PRO A O 1
ATOM 696 N N . VAL A 1 90 ? 2.298 -9.183 -0.845 1.00 91.44 90 VAL A N 1
ATOM 697 C CA . VAL A 1 90 ? 1.999 -7.957 -0.096 1.00 91.44 90 VAL A CA 1
ATOM 698 C C . VAL A 1 90 ? 0.941 -8.292 0.953 1.00 91.44 90 VAL A C 1
ATOM 700 O O . VAL A 1 90 ? -0.040 -8.978 0.656 1.00 91.44 90 VAL A O 1
ATOM 703 N N . TYR A 1 91 ? 1.146 -7.823 2.177 1.00 91.38 91 TYR A N 1
ATOM 704 C CA . TYR A 1 91 ? 0.323 -8.125 3.344 1.00 91.38 91 TYR A CA 1
ATOM 705 C C . TYR A 1 91 ? -0.384 -6.874 3.871 1.00 91.38 91 TYR A C 1
ATOM 707 O O . TYR A 1 91 ? 0.111 -5.750 3.741 1.00 91.38 91 TYR A O 1
ATOM 715 N N . ALA A 1 92 ? -1.542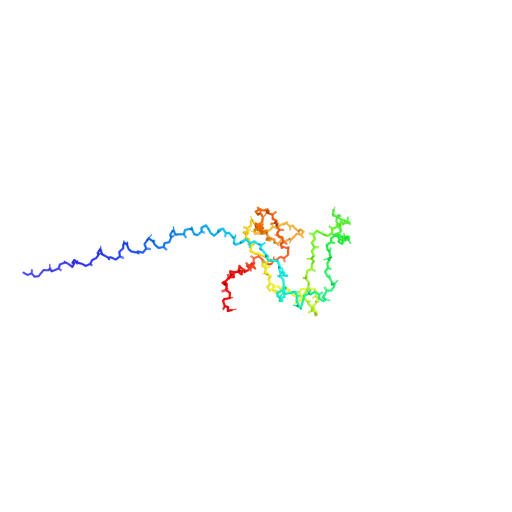 -7.075 4.506 1.00 93.12 92 ALA A N 1
ATOM 716 C CA . ALA A 1 92 ? -2.231 -6.004 5.209 1.00 93.12 92 ALA A CA 1
ATOM 717 C C . ALA A 1 92 ? -1.342 -5.526 6.362 1.00 93.12 92 ALA A C 1
ATOM 719 O O . ALA A 1 92 ? -0.791 -6.344 7.099 1.00 93.12 92 ALA A O 1
ATOM 720 N N . VAL A 1 93 ? -1.220 -4.211 6.545 1.00 95.12 93 VAL A N 1
ATOM 721 C CA . VAL A 1 93 ? -0.391 -3.649 7.619 1.00 95.12 93 VAL A CA 1
ATOM 722 C C . VAL A 1 93 ? -1.028 -3.894 8.983 1.00 95.12 93 VAL A C 1
ATOM 724 O O . VAL A 1 93 ? -0.312 -3.960 9.973 1.00 95.12 93 VAL A O 1
ATOM 727 N N . ALA A 1 94 ? -2.352 -4.051 9.032 1.00 94.69 94 ALA A N 1
ATOM 728 C CA . ALA A 1 94 ? -3.142 -4.344 10.221 1.00 94.69 94 ALA A CA 1
ATOM 729 C C . ALA A 1 94 ? -4.497 -4.957 9.823 1.00 94.69 94 ALA A C 1
ATOM 731 O O . ALA A 1 94 ? -4.865 -4.955 8.645 1.00 94.69 94 ALA A O 1
ATOM 732 N N . ASN A 1 95 ? -5.267 -5.424 10.810 1.00 92.69 95 ASN A N 1
ATOM 733 C CA . ASN A 1 95 ? -6.663 -5.828 10.615 1.00 92.69 95 ASN A CA 1
ATOM 734 C C . ASN A 1 95 ? -7.490 -4.674 10.029 1.00 92.69 95 ASN A C 1
ATOM 736 O O . ASN A 1 95 ? -7.307 -3.521 10.419 1.00 92.69 95 ASN A O 1
ATOM 740 N N . GLY A 1 96 ? -8.423 -4.959 9.126 1.00 92.00 96 GLY A N 1
ATOM 741 C CA . GLY A 1 96 ? -9.261 -3.920 8.537 1.00 92.00 96 GLY A CA 1
ATOM 742 C C . GLY A 1 96 ? -10.233 -4.453 7.495 1.00 92.00 96 GLY A C 1
ATOM 743 O O . GLY A 1 96 ? -10.318 -5.657 7.266 1.00 92.00 96 GLY A O 1
ATOM 744 N N . ILE A 1 97 ? -10.972 -3.539 6.871 1.00 91.06 97 ILE A N 1
ATOM 745 C CA . ILE A 1 97 ? -11.951 -3.835 5.823 1.00 91.06 97 ILE A CA 1
ATOM 746 C C . ILE A 1 97 ? -11.439 -3.248 4.514 1.00 91.06 97 ILE A C 1
ATOM 748 O O . ILE A 1 97 ? -11.168 -2.051 4.440 1.00 91.06 97 ILE A O 1
ATOM 752 N N . VAL A 1 98 ? -11.338 -4.072 3.470 1.00 92.44 98 VAL A N 1
ATOM 753 C CA . VAL A 1 98 ? -11.054 -3.579 2.117 1.00 92.44 98 VAL A CA 1
ATOM 754 C C . VAL A 1 98 ? -12.233 -2.720 1.658 1.00 92.44 98 VAL A C 1
ATOM 756 O O . VAL A 1 98 ? -13.337 -3.226 1.462 1.00 92.44 98 VAL A O 1
ATOM 759 N N . THR A 1 99 ? -12.006 -1.420 1.489 1.00 92.75 99 THR A N 1
ATOM 760 C CA . THR A 1 99 ? -13.026 -0.467 1.024 1.00 92.75 99 THR A CA 1
ATOM 761 C C . THR A 1 99 ? -12.953 -0.226 -0.478 1.00 92.75 99 THR A C 1
ATOM 763 O O . THR A 1 99 ? -13.938 0.200 -1.079 1.00 92.75 99 THR A O 1
ATOM 766 N N . PHE A 1 100 ? -11.809 -0.524 -1.098 1.00 91.69 100 PHE A N 1
ATOM 767 C CA . PHE A 1 100 ? -11.623 -0.458 -2.542 1.00 91.69 100 PHE A CA 1
ATOM 768 C C . PHE A 1 100 ? -10.546 -1.446 -2.998 1.00 91.69 100 PHE A C 1
ATOM 770 O O . PHE A 1 100 ? -9.510 -1.590 -2.350 1.00 91.69 100 PHE A O 1
ATOM 777 N N . SER A 1 101 ? -10.776 -2.092 -4.139 1.00 91.56 101 SER A N 1
ATOM 778 C CA . SER A 1 101 ? -9.781 -2.888 -4.856 1.00 91.56 101 SER A CA 1
ATOM 779 C C . SER A 1 101 ? -10.063 -2.781 -6.350 1.00 91.56 101 SER A C 1
ATOM 781 O O . SER A 1 101 ? -11.148 -3.147 -6.805 1.00 91.56 101 SER A O 1
ATOM 783 N N . GLY A 1 102 ? -9.116 -2.234 -7.107 1.00 90.62 102 GLY A N 1
ATOM 784 C CA . GLY A 1 102 ? -9.302 -2.006 -8.536 1.00 90.62 102 GLY A CA 1
ATOM 785 C C . GLY A 1 102 ? -8.318 -0.998 -9.110 1.00 90.62 102 GLY A C 1
ATOM 786 O O . GLY A 1 102 ? -7.330 -0.649 -8.472 1.00 90.62 102 GLY A O 1
ATOM 787 N N . ASP A 1 103 ? -8.598 -0.536 -10.324 1.00 92.94 103 ASP A N 1
ATOM 788 C CA . ASP A 1 103 ? -7.771 0.441 -11.031 1.00 92.94 103 ASP A CA 1
ATOM 789 C C . ASP A 1 103 ? -7.861 1.832 -10.371 1.00 92.94 103 ASP A C 1
ATOM 791 O O . ASP A 1 103 ? -8.932 2.439 -10.309 1.00 92.94 103 ASP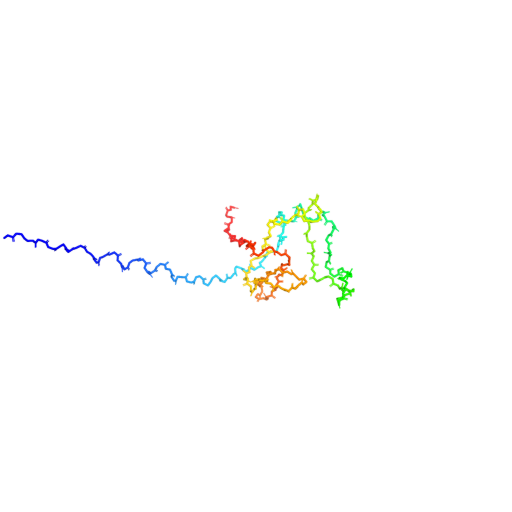 A O 1
ATOM 795 N N . GLY A 1 104 ? -6.727 2.323 -9.865 1.00 91.75 104 GLY A N 1
ATOM 796 C CA . GLY A 1 104 ? -6.530 3.663 -9.303 1.00 91.75 104 GLY A CA 1
ATOM 797 C C . GLY A 1 104 ? -6.125 4.715 -10.343 1.00 91.75 104 GLY A C 1
ATOM 798 O O . GLY A 1 104 ? -5.795 5.848 -9.986 1.00 91.75 104 GLY A O 1
ATOM 799 N N . GLY A 1 105 ? -6.136 4.354 -11.628 1.00 90.88 105 GLY A N 1
ATOM 800 C CA . GLY A 1 105 ? -5.800 5.213 -12.753 1.00 90.88 105 GLY A CA 1
ATOM 801 C C . GLY A 1 105 ? -4.334 5.121 -13.172 1.00 90.88 105 GLY A C 1
ATOM 802 O O . GLY A 1 105 ? -3.504 4.468 -12.543 1.00 90.88 105 GLY A O 1
ATOM 803 N N . ALA A 1 106 ? -4.005 5.837 -14.252 1.00 87.00 106 ALA A N 1
ATOM 804 C CA . ALA A 1 106 ? -2.735 5.699 -14.969 1.00 87.00 106 ALA A CA 1
ATOM 805 C C . ALA A 1 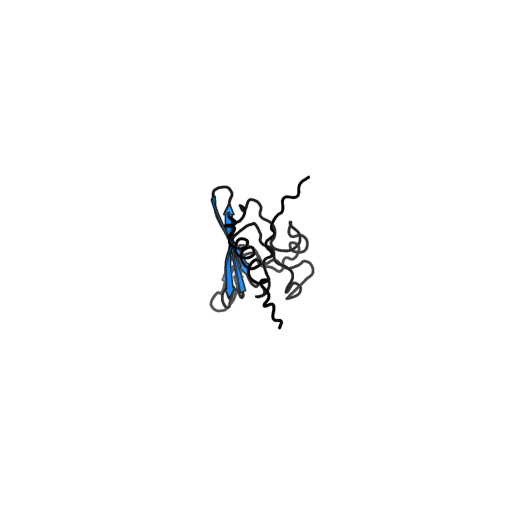106 ? -1.476 5.857 -14.096 1.00 87.00 106 ALA A C 1
ATOM 807 O O . ALA A 1 106 ? -0.467 5.217 -14.372 1.00 87.00 106 ALA A O 1
ATOM 808 N N . SER A 1 107 ? -1.527 6.696 -13.057 1.00 87.00 107 SER A N 1
ATOM 809 C CA . SER A 1 107 ? -0.385 6.933 -12.166 1.00 87.00 107 SER A CA 1
ATOM 810 C C . SER A 1 107 ? -0.226 5.882 -11.072 1.00 87.00 107 SER A C 1
ATOM 812 O O . SER A 1 107 ? 0.895 5.651 -10.647 1.00 87.00 107 SER A O 1
ATOM 814 N N . TRP A 1 108 ? -1.311 5.259 -10.610 1.00 90.62 108 TRP A N 1
ATOM 815 C CA . TRP A 1 108 ? -1.284 4.331 -9.472 1.00 90.62 108 TRP A CA 1
ATOM 816 C C . TRP A 1 108 ? -1.332 2.858 -9.890 1.00 90.62 108 TRP A C 1
ATOM 818 O O . TRP A 1 108 ? -0.905 1.985 -9.132 1.00 90.62 108 TRP A O 1
ATOM 828 N N . GLY A 1 109 ? -1.845 2.565 -11.089 1.00 92.12 109 GLY A N 1
ATOM 829 C CA . GLY A 1 109 ? -2.199 1.203 -11.475 1.00 92.12 109 GLY A CA 1
ATOM 830 C C . GLY A 1 109 ? -3.282 0.646 -10.553 1.00 92.12 109 GLY A C 1
ATOM 831 O O . GLY A 1 109 ? -4.111 1.397 -10.041 1.00 92.12 109 GLY A O 1
ATOM 832 N N . ASN A 1 110 ? -3.279 -0.666 -10.307 1.00 92.12 110 ASN A N 1
ATOM 833 C CA . ASN A 1 110 ? -4.225 -1.215 -9.338 1.00 92.12 110 ASN A CA 1
ATOM 834 C C . ASN A 1 110 ? -3.842 -0.792 -7.925 1.00 92.12 110 ASN A C 1
ATOM 836 O O . ASN A 1 110 ? -2.670 -0.846 -7.542 1.00 92.12 110 ASN A O 1
ATOM 840 N N . ILE A 1 111 ? -4.863 -0.453 -7.149 1.00 94.56 111 ILE A N 1
ATOM 841 C CA . ILE A 1 111 ? -4.736 -0.119 -5.744 1.00 94.56 111 ILE A CA 1
ATOM 842 C C . ILE A 1 111 ? -5.672 -0.957 -4.885 1.00 94.56 111 ILE A C 1
ATOM 844 O O . ILE A 1 111 ? -6.720 -1.434 -5.331 1.00 94.56 111 ILE A O 1
ATOM 848 N N . ILE A 1 112 ? -5.292 -1.094 -3.621 1.00 94.00 112 ILE A N 1
ATOM 849 C CA . ILE A 1 112 ? -6.150 -1.604 -2.554 1.00 94.00 112 ILE A CA 1
ATOM 850 C C . ILE A 1 112 ? -6.195 -0.535 -1.465 1.00 94.00 112 ILE A C 1
ATOM 852 O O . ILE A 1 112 ? -5.149 -0.012 -1.082 1.00 94.00 112 ILE A O 1
ATOM 856 N N . LEU A 1 113 ? -7.389 -0.207 -0.973 1.00 94.62 113 LEU A N 1
ATOM 857 C CA . LEU A 1 113 ? -7.572 0.609 0.226 1.00 94.62 113 LEU A CA 1
ATOM 858 C C . LEU A 1 113 ? -8.187 -0.240 1.331 1.00 94.62 113 LEU A C 1
ATOM 860 O O . LEU A 1 113 ? -9.186 -0.929 1.107 1.00 94.62 113 LEU A O 1
ATOM 864 N N . ILE A 1 114 ? -7.604 -0.156 2.524 1.00 94.75 114 ILE A N 1
ATOM 865 C CA . ILE A 1 114 ? -8.091 -0.841 3.721 1.00 94.75 114 ILE A CA 1
ATOM 866 C C . ILE A 1 114 ? -8.403 0.207 4.786 1.00 94.75 114 ILE A C 1
ATOM 868 O O . ILE A 1 114 ? -7.539 1.002 5.148 1.00 94.75 114 ILE A O 1
ATOM 872 N N . GLU A 1 115 ? -9.639 0.205 5.283 1.00 96.12 115 GLU A N 1
ATOM 873 C CA . GLU A 1 115 ? -10.050 0.967 6.462 1.00 96.12 115 GLU A CA 1
ATOM 874 C C . GLU A 1 115 ? -9.732 0.168 7.731 1.00 96.12 115 GLU A C 1
ATOM 876 O O . GLU A 1 115 ? -10.133 -0.989 7.876 1.00 96.12 115 GLU A O 1
ATOM 881 N N . HIS A 1 116 ? -9.053 0.806 8.674 1.00 95.12 116 HIS A N 1
ATOM 882 C CA . HIS A 1 116 ? -8.673 0.254 9.965 1.00 95.12 116 HIS A CA 1
ATOM 883 C C . HIS A 1 116 ? -9.434 0.983 11.069 1.00 95.12 116 HIS A C 1
ATOM 885 O O . HIS A 1 116 ? -9.354 2.206 11.171 1.00 95.12 116 HIS A O 1
ATOM 891 N N . THR A 1 117 ? -10.143 0.239 11.919 1.00 96.06 117 THR A N 1
ATOM 892 C CA . THR A 1 117 ? -10.727 0.790 13.151 1.00 96.06 117 THR A CA 1
ATOM 893 C C . THR A 1 117 ? -9.725 0.611 14.290 1.00 96.06 117 THR A C 1
ATOM 895 O O . THR A 1 117 ? -9.359 -0.521 14.609 1.00 96.06 117 THR A O 1
ATOM 898 N N . LEU A 1 118 ? -9.263 1.714 14.879 1.00 96.25 118 LEU A N 1
ATOM 899 C CA . LEU A 1 118 ? -8.298 1.740 15.981 1.00 96.25 118 LEU A CA 1
ATOM 900 C C . LEU A 1 118 ? -8.969 1.423 17.335 1.00 96.25 118 LEU A C 1
ATOM 902 O O . LEU A 1 118 ? -10.199 1.451 17.429 1.00 96.25 118 LEU A O 1
ATOM 906 N N . PRO A 1 119 ? -8.201 1.133 18.408 1.00 94.94 119 PRO A N 1
ATOM 907 C CA . PRO A 1 119 ? -8.766 0.798 19.722 1.00 94.94 119 PRO A CA 1
ATOM 908 C C . PRO A 1 119 ? -9.666 1.869 20.345 1.00 94.94 119 PRO A C 1
ATOM 910 O O . PRO A 1 119 ? -10.548 1.539 21.133 1.00 94.94 119 PRO A O 1
ATOM 913 N N . ASP A 1 120 ? -9.467 3.137 19.989 1.00 95.12 120 ASP A N 1
ATOM 914 C CA . ASP A 1 120 ? -10.304 4.260 20.425 1.00 95.12 120 ASP A CA 1
ATOM 915 C C . ASP A 1 120 ? -11.550 4.477 19.540 1.00 95.12 120 ASP A C 1
ATOM 917 O O . ASP A 1 120 ? -12.326 5.403 19.771 1.00 95.12 120 ASP A O 1
ATOM 921 N N . GLY A 1 121 ? -11.753 3.625 18.529 1.00 93.75 121 GLY A N 1
ATOM 922 C CA . GLY A 1 121 ? -12.842 3.711 17.559 1.00 93.75 121 GLY A CA 1
ATOM 923 C C . GLY A 1 121 ? -12.595 4.689 16.407 1.00 93.75 121 GLY A C 1
ATOM 924 O O . GLY A 1 121 ? -13.431 4.771 15.503 1.00 93.75 121 GLY A O 1
ATOM 925 N N . SER A 1 122 ? -11.473 5.418 16.402 1.00 96.88 122 SER A N 1
ATOM 926 C CA . SER A 1 122 ? -11.087 6.248 15.260 1.00 96.88 122 SER A CA 1
ATOM 927 C C . SER A 1 122 ? -10.709 5.386 14.051 1.00 96.88 122 SER A C 1
ATOM 929 O O . SER A 1 122 ? -10.444 4.187 14.169 1.00 96.88 122 SER A O 1
ATOM 931 N N . LYS A 1 123 ? -10.730 5.988 12.859 1.00 96.44 123 LYS A N 1
ATOM 932 C CA . LYS A 1 123 ? -10.485 5.288 11.595 1.00 96.44 123 LYS A CA 1
ATOM 933 C C . LYS A 1 123 ? -9.275 5.857 10.875 1.00 96.44 123 LYS A C 1
ATOM 935 O O . LYS A 1 123 ? -9.134 7.075 10.769 1.00 96.44 123 LYS A O 1
ATOM 940 N N . VAL A 1 124 ? -8.443 4.967 10.345 1.00 97.50 124 VAL A N 1
ATOM 941 C CA . VAL A 1 124 ? -7.309 5.294 9.469 1.00 97.50 124 VAL A CA 1
ATOM 942 C C . VAL A 1 124 ? -7.326 4.389 8.242 1.00 97.50 124 VAL A C 1
ATOM 944 O O . VAL A 1 124 ? -7.936 3.324 8.270 1.00 97.50 124 VAL A O 1
ATOM 947 N N . TRP A 1 125 ? -6.656 4.793 7.165 1.00 96.56 125 TRP A N 1
ATOM 948 C CA . TRP A 1 125 ? -6.595 4.016 5.927 1.00 96.56 125 TRP A CA 1
ATOM 949 C C . TRP A 1 125 ? -5.155 3.696 5.557 1.00 96.56 125 TRP A C 1
ATOM 951 O O . TRP A 1 125 ? -4.279 4.552 5.671 1.00 96.56 125 TRP A O 1
ATOM 961 N N . SER A 1 126 ? -4.932 2.477 5.074 1.00 96.62 126 SER A N 1
ATOM 962 C CA . SER A 1 126 ? -3.741 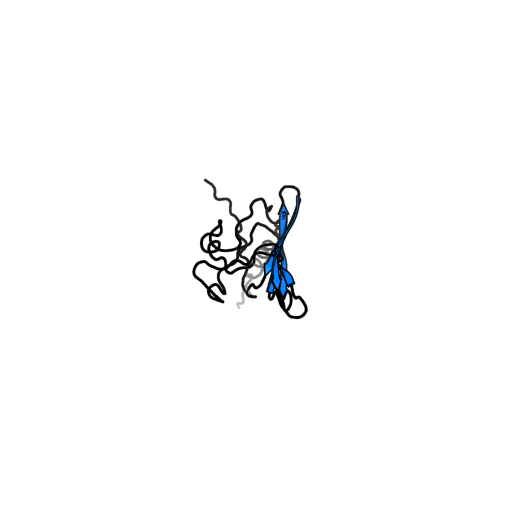2.135 4.302 1.00 96.62 126 SER A CA 1
ATOM 963 C C . SER A 1 126 ? -4.103 2.027 2.822 1.00 96.62 126 SER A C 1
ATOM 965 O O . SER A 1 126 ? -5.193 1.572 2.465 1.00 96.62 126 SER A O 1
ATOM 967 N N . GLN A 1 127 ? -3.189 2.474 1.963 1.00 96.12 127 GLN A N 1
ATOM 968 C CA . GLN A 1 127 ? -3.299 2.361 0.513 1.00 96.12 127 GLN A CA 1
ATOM 969 C C . GLN A 1 127 ? -2.084 1.606 -0.021 1.00 96.12 127 GLN A C 1
ATOM 971 O O . GLN A 1 127 ? -0.948 1.913 0.336 1.00 96.12 127 GLN A O 1
ATOM 976 N N . TYR A 1 128 ? -2.337 0.655 -0.912 1.00 95.31 128 TYR A N 1
ATOM 977 C CA . TYR A 1 128 ? -1.324 -0.149 -1.587 1.00 95.31 128 TYR A CA 1
ATOM 978 C C . TYR A 1 128 ? -1.368 0.188 -3.069 1.00 95.31 128 TYR A C 1
ATOM 980 O O . TYR A 1 128 ? -2.403 -0.027 -3.693 1.00 95.31 128 TYR A O 1
ATOM 988 N N . GLY A 1 129 ? -0.285 0.747 -3.606 1.00 94.19 129 GLY A N 1
ATOM 989 C CA . GLY A 1 129 ? -0.150 1.092 -5.023 1.00 94.19 129 GLY A CA 1
ATOM 990 C C . GLY A 1 129 ? 0.566 0.012 -5.826 1.00 94.19 129 GLY A C 1
ATOM 991 O O . GLY A 1 129 ? 1.256 -0.828 -5.253 1.00 94.19 129 GLY A O 1
ATOM 992 N N . HIS A 1 130 ? 0.419 0.050 -7.152 1.00 92.88 130 HIS A N 1
ATOM 993 C CA . HIS A 1 130 ? 1.175 -0.788 -8.092 1.00 92.88 130 HIS A CA 1
ATOM 994 C C . HIS A 1 130 ? 1.068 -2.307 -7.858 1.00 92.88 130 HIS A C 1
ATOM 996 O O . HIS A 1 130 ? 1.911 -3.078 -8.318 1.00 92.88 130 HIS A O 1
ATOM 1002 N N . VAL A 1 131 ? 0.008 -2.766 -7.186 1.00 89.56 131 VAL A N 1
ATOM 1003 C CA . VAL A 1 131 ? -0.206 -4.196 -6.934 1.00 89.56 131 VAL A CA 1
ATOM 1004 C C . VAL A 1 131 ? -0.722 -4.907 -8.189 1.00 89.56 131 VAL A C 1
ATOM 1006 O O . VAL A 1 131 ? -1.388 -4.321 -9.052 1.00 89.56 131 VAL A O 1
ATOM 1009 N N . LYS A 1 132 ? -0.445 -6.209 -8.323 1.00 84.06 132 LYS A N 1
ATOM 1010 C CA . LYS A 1 132 ? -1.054 -6.998 -9.404 1.00 84.06 132 LYS A CA 1
ATOM 1011 C C . LYS A 1 132 ? -2.526 -7.285 -9.101 1.00 84.06 132 LYS A C 1
ATOM 1013 O O . LYS A 1 132 ? -2.887 -7.583 -7.971 1.00 84.06 132 LYS A O 1
ATOM 1018 N N . ALA A 1 133 ? -3.366 -7.280 -10.138 1.00 62.00 133 ALA A N 1
ATOM 1019 C CA . ALA A 1 133 ? -4.825 -7.428 -10.027 1.00 62.00 133 ALA A CA 1
ATOM 1020 C C . ALA A 1 133 ? -5.311 -8.736 -9.361 1.00 62.00 133 ALA A C 1
ATOM 1022 O O . ALA A 1 133 ? -6.452 -8.813 -8.923 1.00 62.00 133 ALA A O 1
ATOM 1023 N N . TYR A 1 134 ? -4.465 -9.769 -9.285 1.00 56.94 134 TYR A N 1
ATOM 1024 C CA . TYR A 1 134 ? -4.772 -11.059 -8.647 1.00 56.94 134 TYR A CA 1
ATOM 1025 C C . TYR A 1 134 ? -4.103 -11.235 -7.277 1.00 56.94 134 TYR A C 1
ATOM 1027 O O . TYR A 1 134 ? -4.117 -12.325 -6.703 1.00 56.94 134 TYR A O 1
ATOM 1035 N N . GLN A 1 135 ? -3.470 -10.185 -6.764 1.00 59.47 135 GLN A N 1
ATOM 1036 C CA . GLN A 1 135 ? -2.769 -10.237 -5.500 1.00 59.47 135 GLN A CA 1
ATOM 1037 C C . GLN A 1 135 ? -3.774 -9.992 -4.379 1.00 59.47 135 GLN A C 1
ATOM 1039 O O . GLN A 1 135 ? -4.112 -8.856 -4.056 1.00 59.47 135 GLN A O 1
ATOM 1044 N N . LEU A 1 136 ? -4.295 -11.084 -3.814 1.00 50.62 136 LEU A N 1
ATOM 1045 C CA . LEU A 1 136 ? -5.026 -11.003 -2.559 1.00 50.62 136 LEU A CA 1
ATOM 1046 C C . LEU A 1 136 ? -4.062 -10.467 -1.503 1.00 50.62 136 LEU A C 1
ATOM 1048 O O . LEU A 1 136 ? -3.035 -11.090 -1.222 1.00 50.62 136 LEU A O 1
ATOM 1052 N N . VAL A 1 137 ? -4.419 -9.342 -0.890 1.00 53.62 137 VAL A N 1
ATOM 1053 C CA . VAL A 1 137 ? -3.900 -9.026 0.435 1.00 53.62 137 VAL A CA 1
ATOM 1054 C C . VAL A 1 137 ? -4.468 -10.104 1.346 1.00 53.62 137 VAL A C 1
ATOM 1056 O O . VAL A 1 137 ? -5.659 -10.108 1.654 1.00 53.62 137 VAL A O 1
ATOM 1059 N N . MET A 1 138 ? -3.638 -11.095 1.665 1.00 49.81 138 MET A N 1
ATOM 1060 C CA . MET A 1 138 ? -4.049 -12.206 2.509 1.00 49.81 138 MET A CA 1
ATOM 1061 C C . MET A 1 138 ? -4.451 -11.637 3.866 1.00 49.81 138 MET A C 1
ATOM 1063 O O . MET A 1 138 ? -3.645 -11.004 4.550 1.00 49.81 138 MET A O 1
ATOM 1067 N N . GLU A 1 139 ? -5.710 -11.853 4.233 1.00 46.53 139 GLU A N 1
ATOM 1068 C CA . GLU A 1 139 ? -6.216 -11.579 5.567 1.00 46.53 139 GLU A CA 1
ATOM 1069 C C . GLU A 1 139 ? -5.432 -12.481 6.527 1.00 46.53 139 GLU A C 1
ATOM 1071 O O . GLU A 1 139 ? -5.617 -13.701 6.562 1.00 46.53 139 GLU A O 1
ATOM 1076 N N . LEU A 1 140 ? -4.495 -11.904 7.282 1.00 41.34 140 LEU A N 1
ATOM 1077 C CA . LEU A 1 140 ? -3.964 -12.572 8.461 1.00 41.34 140 LEU A CA 1
ATOM 1078 C C . LEU A 1 140 ? -5.087 -12.576 9.496 1.00 41.34 140 LEU A C 1
ATOM 1080 O O . LEU A 1 140 ? -5.147 -11.731 10.384 1.00 41.34 140 LEU A O 1
ATOM 1084 N N . ALA A 1 141 ? -5.993 -13.545 9.378 1.00 33.97 141 ALA A N 1
ATOM 1085 C CA . ALA A 1 141 ? -6.835 -13.946 10.485 1.00 33.97 141 ALA A CA 1
ATOM 1086 C C . ALA A 1 141 ? -5.899 -14.461 11.588 1.00 33.97 141 ALA A C 1
ATOM 1088 O O . ALA A 1 141 ? -5.469 -15.616 11.579 1.00 33.97 141 ALA A O 1
ATOM 1089 N N . PHE A 1 142 ? -5.527 -13.588 12.525 1.00 38.88 142 PHE A N 1
ATOM 1090 C CA . PHE A 1 142 ? -4.796 -13.988 13.717 1.00 38.88 142 PHE A CA 1
ATOM 1091 C C . PHE A 1 142 ? -5.704 -14.886 14.566 1.00 38.88 142 PHE A C 1
ATOM 1093 O O . PHE A 1 142 ? -6.464 -14.422 15.417 1.00 38.88 142 PHE A O 1
ATOM 1100 N N . GLN A 1 143 ? -5.602 -16.205 14.382 1.00 28.38 143 GLN A N 1
ATOM 1101 C CA . GLN A 1 143 ? -5.891 -17.120 15.476 1.00 28.38 143 GLN A CA 1
ATOM 1102 C C . GLN A 1 143 ? -4.826 -16.886 16.544 1.00 28.38 143 GLN A C 1
ATOM 1104 O O . GLN A 1 143 ? -3.653 -17.203 16.362 1.00 28.38 143 GLN A O 1
ATOM 1109 N N . LYS A 1 144 ? -5.266 -16.278 17.647 1.00 29.52 144 LYS A N 1
ATOM 1110 C CA . LYS A 1 144 ? -4.564 -16.148 18.924 1.00 29.52 144 LYS A CA 1
ATOM 1111 C C . LYS A 1 144 ? -3.682 -17.375 19.178 1.00 29.52 144 LYS A C 1
ATOM 1113 O O . LYS A 1 144 ? -4.190 -18.441 19.522 1.00 29.52 144 LYS A O 1
ATOM 1118 N N . ALA A 1 145 ? -2.368 -17.223 19.025 1.00 29.45 145 ALA A N 1
ATOM 1119 C CA . ALA A 1 145 ? -1.421 -18.228 19.472 1.00 29.45 145 ALA A CA 1
ATOM 1120 C C . ALA A 1 145 ? -1.454 -18.238 21.004 1.00 29.45 145 ALA A C 1
ATOM 1122 O O . ALA A 1 145 ? -0.885 -17.378 21.670 1.00 29.45 145 ALA A O 1
ATOM 1123 N N . SER A 1 146 ? -2.195 -19.189 21.562 1.00 32.84 146 SER A N 1
ATOM 1124 C CA . SER A 1 146 ? -2.046 -19.591 22.950 1.00 32.84 146 SER A CA 1
ATOM 1125 C C . SER A 1 146 ? -0.691 -20.273 23.117 1.00 32.84 146 SER A C 1
ATOM 1127 O O . SER A 1 146 ? -0.467 -21.324 22.509 1.00 32.84 146 SER A O 1
ATOM 1129 N N . LYS A 1 147 ? 0.167 -19.704 23.957 1.00 33.81 147 LYS A N 1
ATOM 1130 C CA . LYS A 1 147 ? 0.815 -20.378 25.089 1.00 33.81 147 LYS A CA 1
ATOM 1131 C C . LYS A 1 147 ? 1.445 -19.331 25.992 1.00 33.81 147 LYS A C 1
ATOM 1133 O O . LYS A 1 147 ? 2.097 -18.418 25.447 1.00 33.81 147 LYS A O 1
#

Radius of gyration: 24.14 Å; chains: 1; bounding box: 70×78×43 Å

Sequence (147 aa):
MYSQLNYVGYIRLLLVTILFFFAHNAIAAVADSFRYPVGAIDGSGWIGNTNGLQWLQQWDYGGKCGYVYHPGVDFNKDGTTGDGDLGQPVYAVANGIVTFSGDGGASWGNIILIEHTLPDGSKVWSQYGHVKAYQLVMELAFQKASK

Foldseek 3Di:
DDDDDDPDDPDPPDPPPVPPPPPPPPPFPAFAAFAAFADPRPCPQWPVDPPWDDAQRWDQPDDPVGTGGDHHTDTDGPPDDDCRCPPHATADRGTFAFPDWAQPDDVFGTKTKTWHQHPVRDIDIDMDGPHDNPHPNDPPPDPPDDD